Protein AF-X8AQM5-F1 (afdb_monomer)

Sequence (62 aa):
MVMFSADGGLDAALTLRAVFEHGGCTWLRAGAGIIGASDPDREFEETCEKLTTLAPYLVACR

pLDDT: mean 96.98, std 3.9, range [71.44, 98.69]

InterPro domains:
  IPR005801 ADC synthase [G3DSA:3.60.120.10] (1-62)
  IPR005801 ADC synthase [SSF56322] (3-58)
  IPR015890 Chorismate-utilising enzyme, C-terminal [PF00425] (2-50)

Foldseek 3Di:
DWDADPVGDIDDDDDALDWDDDPRDIDHDDFADDDPPDDPVVRVVVRVVSNVVPPVPDDDDD

Solvent-accessible surface area (backbone atoms only — not comparable to full-atom values): 4214 Å² total; per-residue (Å²): 84,76,48,78,44,97,89,71,49,76,50,74,51,83,86,64,85,53,78,50,75,58,96,92,46,75,52,74,66,68,73,59,88,84,54,99,83,63,48,72,69,60,42,49,48,48,21,53,62,54,43,56,78,48,67,87,72,70,76,83,85,132

Organism: NCBI:txid1299334

Nearest PDB structures (foldseek):
  1v1i-assembly1_A  TM=2.282E-01  e=5.668E+00  Human mastadenovirus C
  1v1i-assembly1_B  TM=2.328E-01  e=6.487E+00  Human mastadenovirus C

Secondary structure (DSSP, 8-state):
-EEE-TTS-EEE----S-EEEETTEEEE-------TT--HHHHHHHHHHHHTTTGGG-----

Mean predicted aligned error: 2.97 Å

Structure (mmCIF, N/CA/C/O backbone):
data_AF-X8AQM5-F1
#
_entry.id   AF-X8AQM5-F1
#
loop_
_atom_site.group_PDB
_atom_site.id
_atom_site.type_symbol
_atom_site.label_atom_id
_atom_site.label_alt_id
_atom_site.label_comp_id
_atom_site.label_asym_id
_atom_site.label_entity_id
_atom_site.label_seq_id
_atom_site.pdbx_PDB_ins_code
_atom_site.Cartn_x
_atom_site.Cartn_y
_atom_site.Cartn_z
_atom_site.occupancy
_atom_site.B_iso_or_equiv
_atom_site.auth_seq_id
_atom_site.auth_comp_id
_atom_site.auth_asym_id
_atom_site.auth_atom_id
_atom_site.pdbx_PDB_model_num
ATOM 1 N N . MET A 1 1 ? -5.534 1.766 -11.829 1.00 88.56 1 MET A N 1
ATOM 2 C CA . MET A 1 1 ? -6.681 2.346 -12.572 1.00 88.56 1 MET A CA 1
ATOM 3 C C . MET A 1 1 ? -6.237 2.558 -14.011 1.00 88.56 1 MET A C 1
ATOM 5 O O . MET A 1 1 ? -5.068 2.864 -14.200 1.00 88.56 1 MET A O 1
ATOM 9 N N . VAL A 1 2 ? -7.110 2.365 -14.998 1.00 95.81 2 VAL A N 1
ATOM 10 C CA . VAL A 1 2 ? -6.772 2.551 -16.417 1.00 95.81 2 VAL A CA 1
ATOM 11 C C . VAL A 1 2 ? -7.827 3.405 -17.115 1.00 95.81 2 VAL A C 1
ATOM 13 O O . VAL A 1 2 ? -9.009 3.301 -16.789 1.00 95.81 2 VAL A O 1
ATOM 16 N N . MET A 1 3 ? -7.391 4.228 -18.062 1.00 98.06 3 MET A N 1
ATOM 17 C CA . MET A 1 3 ? -8.214 5.041 -18.954 1.00 98.06 3 MET A CA 1
ATOM 18 C C . MET A 1 3 ? -7.797 4.748 -20.394 1.00 98.06 3 MET A C 1
ATOM 20 O O . MET A 1 3 ? -6.612 4.807 -20.713 1.00 98.06 3 MET A O 1
ATOM 24 N N . PHE A 1 4 ? -8.765 4.435 -21.253 1.00 98.06 4 PHE A N 1
ATOM 25 C CA . PHE A 1 4 ? -8.551 4.204 -22.682 1.00 98.06 4 PHE A CA 1
ATOM 26 C C . PHE A 1 4 ? -9.331 5.237 -23.494 1.00 98.06 4 PHE A C 1
ATOM 28 O O . PHE A 1 4 ? -10.458 5.581 -23.134 1.00 98.06 4 PHE A O 1
ATOM 35 N N . SER A 1 5 ? -8.760 5.670 -24.614 1.00 98.00 5 SER A N 1
ATOM 36 C CA . SER A 1 5 ? -9.381 6.605 -25.552 1.00 98.00 5 SER A CA 1
ATOM 37 C C . SER A 1 5 ? -9.617 5.940 -26.910 1.00 98.00 5 SER A C 1
ATOM 39 O O . SER A 1 5 ? -8.867 5.062 -27.334 1.00 98.00 5 SER A O 1
ATOM 41 N N . ALA A 1 6 ? -10.674 6.359 -27.612 1.00 97.44 6 ALA A N 1
ATOM 42 C CA . ALA A 1 6 ? -11.058 5.791 -28.909 1.00 97.44 6 ALA A CA 1
ATOM 43 C C . ALA A 1 6 ? -10.023 6.033 -30.028 1.00 97.44 6 ALA A C 1
ATOM 45 O O . ALA A 1 6 ? -10.026 5.322 -31.028 1.00 97.44 6 ALA A O 1
ATOM 46 N N . ASP A 1 7 ? -9.131 7.007 -29.850 1.00 97.50 7 ASP A N 1
ATOM 47 C CA . ASP A 1 7 ? -7.986 7.285 -30.725 1.00 97.50 7 ASP A CA 1
ATOM 48 C C . ASP A 1 7 ? -6.778 6.362 -30.465 1.00 97.50 7 ASP A C 1
ATOM 50 O O . ASP A 1 7 ? -5.743 6.498 -31.115 1.00 97.50 7 ASP A O 1
ATOM 54 N N . GLY A 1 8 ? -6.907 5.410 -29.535 1.00 97.88 8 GLY A N 1
ATOM 55 C CA . GLY A 1 8 ? -5.858 4.464 -29.163 1.00 97.88 8 GLY A CA 1
ATOM 56 C C . GLY A 1 8 ? -5.011 4.896 -27.964 1.00 97.88 8 GLY A C 1
ATOM 57 O O . GLY A 1 8 ? -4.067 4.187 -27.617 1.00 97.88 8 GLY A O 1
ATOM 58 N N . GLY A 1 9 ? -5.327 6.021 -27.314 1.00 98.31 9 GLY A N 1
ATOM 59 C CA . GLY A 1 9 ? -4.645 6.451 -26.092 1.00 98.31 9 GLY A CA 1
ATOM 60 C C . GLY A 1 9 ? -4.879 5.517 -24.895 1.00 98.31 9 GLY A C 1
ATOM 61 O O . GLY A 1 9 ? -5.964 4.956 -24.731 1.00 98.31 9 GLY A O 1
ATOM 62 N N . LEU A 1 10 ? -3.865 5.390 -24.031 1.00 98.19 10 LEU A N 1
ATOM 63 C CA . LEU A 1 10 ? -3.917 4.663 -22.758 1.00 98.19 10 LEU A CA 1
ATOM 64 C C . LEU A 1 10 ? -3.178 5.444 -21.665 1.00 98.19 10 LEU A C 1
ATOM 66 O O . LEU A 1 10 ? -2.008 5.784 -21.831 1.00 98.19 10 LEU A O 1
ATOM 70 N N . ASP A 1 11 ? -3.841 5.631 -20.527 1.00 98.25 11 ASP A N 1
ATOM 71 C CA . ASP A 1 11 ? -3.243 6.054 -19.259 1.00 98.25 11 ASP A CA 1
ATOM 72 C C . ASP A 1 11 ? -3.477 4.970 -18.195 1.00 98.25 11 ASP A C 1
ATOM 74 O O . ASP A 1 11 ? -4.594 4.472 -18.027 1.00 98.25 11 ASP A O 1
ATOM 78 N N . ALA A 1 12 ? -2.419 4.574 -17.488 1.00 98.00 12 ALA A N 1
ATOM 79 C CA . ALA A 1 12 ? -2.478 3.558 -16.448 1.00 98.00 12 ALA A CA 1
ATOM 80 C C . ALA A 1 12 ? -1.787 4.041 -15.168 1.00 98.00 12 ALA A C 1
ATOM 82 O O . ALA A 1 12 ? -0.560 4.073 -15.069 1.00 98.00 12 ALA A O 1
ATOM 83 N N . ALA A 1 13 ? -2.587 4.327 -14.143 1.00 97.88 13 ALA A N 1
ATOM 84 C CA . ALA A 1 13 ? -2.100 4.664 -12.815 1.00 97.88 13 ALA A CA 1
ATOM 85 C C . ALA A 1 13 ? -1.922 3.402 -11.961 1.00 97.88 13 ALA A C 1
ATOM 87 O O . ALA A 1 13 ? -2.876 2.638 -11.736 1.00 97.88 13 ALA A O 1
ATOM 88 N N . LEU A 1 14 ? -0.716 3.215 -11.421 1.00 97.38 14 LEU A N 1
ATOM 89 C CA . LEU A 1 14 ? -0.448 2.194 -10.415 1.00 97.38 14 LEU A CA 1
ATOM 90 C C . LEU A 1 14 ? -1.225 2.524 -9.134 1.00 97.38 14 LEU A C 1
ATOM 92 O O . LEU A 1 14 ? -1.005 3.554 -8.500 1.00 97.38 14 LEU A O 1
ATOM 96 N N . THR A 1 15 ? -2.140 1.640 -8.743 1.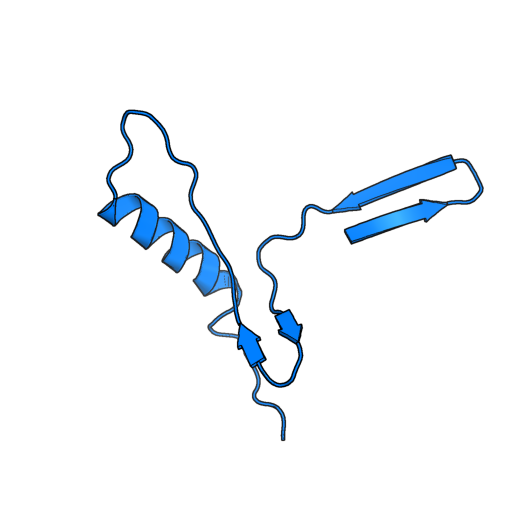00 97.38 15 THR A N 1
ATOM 97 C CA . THR A 1 15 ? -2.979 1.854 -7.561 1.00 97.38 15 THR A CA 1
ATOM 98 C C . THR A 1 15 ? -2.210 1.490 -6.291 1.00 97.38 15 THR A C 1
ATOM 100 O 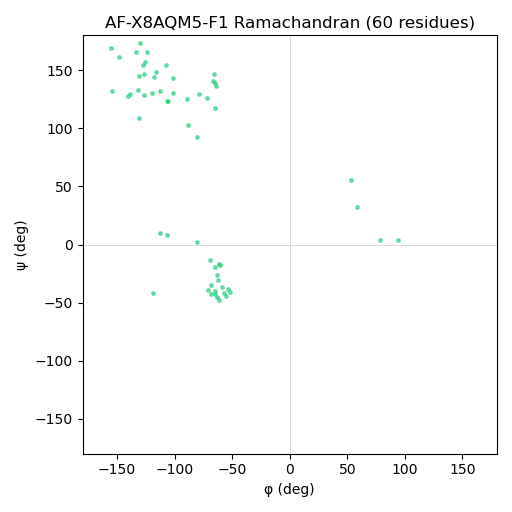O . THR A 1 15 ? -2.206 0.344 -5.850 1.00 97.38 15 THR A O 1
ATOM 103 N N . LEU A 1 16 ? -1.566 2.493 -5.702 1.00 97.62 16 LEU A N 1
ATOM 104 C CA . LEU A 1 16 ? -0.981 2.474 -4.362 1.00 97.62 16 LEU A CA 1
ATOM 105 C C . LEU A 1 16 ? -1.566 3.629 -3.552 1.00 97.62 16 LEU A C 1
ATOM 107 O O . LEU A 1 16 ? -2.146 4.547 -4.126 1.00 97.62 16 LEU A O 1
ATOM 111 N N . ARG A 1 17 ? -1.381 3.597 -2.226 1.00 97.06 17 ARG A N 1
ATOM 112 C CA . ARG A 1 17 ? -1.889 4.640 -1.316 1.00 97.06 17 ARG A CA 1
ATOM 113 C C . ARG A 1 17 ? -3.393 4.870 -1.529 1.00 97.06 17 ARG A C 1
ATOM 115 O O . ARG A 1 17 ? -3.834 5.981 -1.802 1.00 97.06 17 ARG A O 1
ATOM 122 N N . ALA A 1 18 ? -4.162 3.787 -1.422 1.00 97.31 18 ALA A N 1
ATOM 123 C CA . ALA A 1 1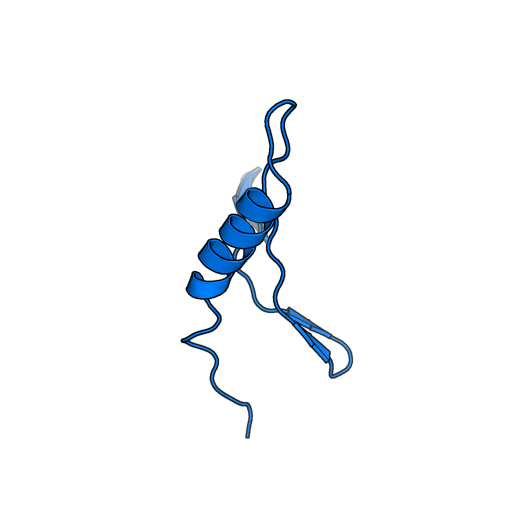8 ? -5.606 3.769 -1.631 1.00 97.31 18 ALA A CA 1
ATOM 124 C C . ALA A 1 18 ? -6.343 3.134 -0.438 1.00 97.31 18 ALA A C 1
ATOM 126 O O . ALA A 1 18 ? -5.775 2.309 0.285 1.00 97.31 18 ALA A O 1
ATOM 127 N N . VAL A 1 19 ? -7.611 3.516 -0.269 1.00 97.12 19 VAL A N 1
ATOM 128 C CA . VAL A 1 19 ? -8.589 2.881 0.629 1.00 97.12 19 VAL A CA 1
ATOM 129 C C . VAL A 1 19 ? -9.498 1.992 -0.213 1.00 97.12 19 VAL A C 1
ATOM 131 O O . VAL A 1 19 ? -9.858 2.368 -1.330 1.00 97.12 19 VAL A O 1
ATOM 134 N N . PHE A 1 20 ? -9.894 0.843 0.325 1.00 96.75 20 PHE A N 1
ATOM 135 C CA . PHE A 1 20 ? -10.842 -0.060 -0.320 1.00 96.75 20 PHE A CA 1
ATOM 136 C C . PHE A 1 20 ? -11.994 -0.382 0.625 1.00 96.75 20 PHE A C 1
ATOM 138 O O . PHE A 1 20 ? -11.788 -0.501 1.832 1.00 96.75 20 PHE A O 1
ATOM 145 N N . GLU A 1 21 ? -13.183 -0.571 0.060 1.00 97.38 21 GLU A N 1
ATOM 146 C CA . GLU A 1 21 ? -14.335 -1.133 0.753 1.00 97.38 21 GLU A CA 1
ATOM 147 C C . GLU A 1 21 ? -14.963 -2.225 -0.114 1.00 97.38 21 GLU A C 1
ATOM 149 O O . GLU A 1 21 ? -15.168 -2.044 -1.316 1.00 97.38 21 GLU A O 1
ATOM 154 N N . HIS A 1 22 ? -15.254 -3.375 0.486 1.00 97.56 22 HIS A N 1
ATOM 155 C CA . HIS A 1 22 ? -15.960 -4.463 -0.178 1.00 97.56 22 HIS A CA 1
ATOM 156 C C . HIS A 1 22 ? -16.691 -5.322 0.848 1.00 97.56 22 HIS A C 1
ATOM 158 O O . HIS A 1 22 ? -16.104 -5.723 1.851 1.00 97.56 22 HIS A O 1
ATOM 164 N N . GLY A 1 23 ? -17.968 -5.621 0.595 1.00 96.12 23 GLY A N 1
ATOM 165 C CA . GLY A 1 23 ? -18.757 -6.497 1.466 1.00 96.12 23 GLY A CA 1
ATOM 166 C C . GLY A 1 23 ? -18.866 -6.003 2.914 1.00 96.12 23 GLY A C 1
ATOM 167 O O . GLY A 1 23 ? -18.901 -6.821 3.826 1.00 96.12 23 GLY A O 1
ATOM 168 N N . GLY A 1 24 ? -18.872 -4.684 3.135 1.00 95.38 24 GLY A N 1
ATOM 169 C CA . GLY A 1 24 ? -18.915 -4.081 4.472 1.00 95.38 24 GLY A CA 1
ATOM 170 C C . GLY A 1 24 ? -17.577 -4.071 5.222 1.00 95.38 24 GLY A C 1
ATOM 171 O O . GLY A 1 24 ? -17.530 -3.645 6.372 1.00 95.38 24 GLY A O 1
ATOM 172 N N . CYS A 1 25 ? -16.484 -4.519 4.601 1.00 96.94 25 CYS A N 1
ATOM 173 C CA . CYS A 1 25 ? -15.139 -4.394 5.155 1.00 96.94 25 CYS A CA 1
ATOM 174 C C . CYS A 1 25 ? -14.400 -3.231 4.492 1.00 96.94 25 CYS A C 1
ATOM 176 O O . CYS A 1 25 ? -14.312 -3.193 3.267 1.00 96.94 25 CYS A O 1
ATOM 178 N N . THR A 1 26 ? -13.806 -2.342 5.292 1.00 97.94 26 THR A N 1
ATOM 179 C CA . THR A 1 26 ? -12.954 -1.233 4.827 1.00 97.94 26 THR A CA 1
ATOM 180 C C . THR A 1 26 ? -11.513 -1.466 5.277 1.00 97.94 26 THR A C 1
ATOM 182 O O . THR A 1 26 ? -11.280 -1.780 6.444 1.00 97.94 26 THR A O 1
ATOM 185 N N . TRP A 1 27 ? -10.531 -1.320 4.382 1.00 98.00 27 TRP A N 1
ATOM 186 C CA . TRP A 1 27 ? -9.117 -1.529 4.721 1.00 98.00 27 TRP A CA 1
ATOM 187 C C . TRP A 1 27 ? -8.154 -0.639 3.927 1.00 98.00 27 TRP A C 1
ATOM 189 O O . TRP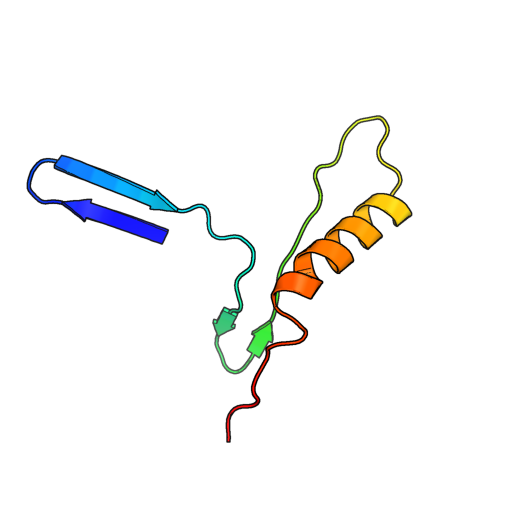 A 1 27 ? -8.468 -0.110 2.857 1.00 98.00 27 TRP A O 1
ATOM 199 N N . LEU A 1 28 ? -6.938 -0.521 4.463 1.00 98.25 28 LEU A N 1
ATOM 200 C CA . LEU A 1 28 ? -5.770 0.047 3.797 1.00 98.25 28 LEU A CA 1
ATOM 201 C C . LEU A 1 28 ? -4.791 -1.068 3.430 1.00 98.25 28 LEU A C 1
ATOM 203 O O . LEU A 1 28 ? -4.746 -2.112 4.082 1.00 98.25 28 LEU A O 1
ATOM 207 N N . ARG A 1 29 ? -3.964 -0.836 2.409 1.00 98.44 29 ARG A N 1
ATOM 208 C CA . AR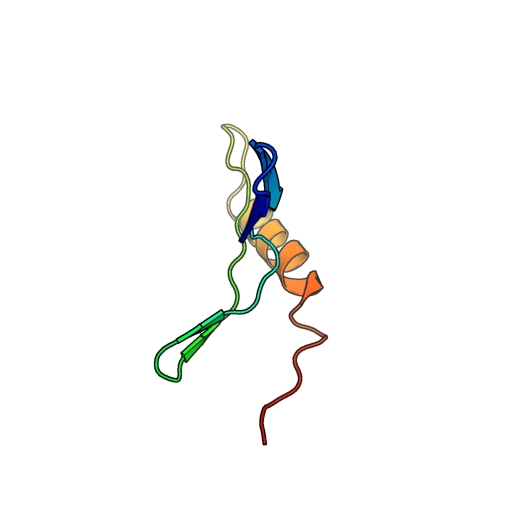G A 1 29 ? -2.861 -1.739 2.070 1.00 98.44 29 ARG A CA 1
ATOM 209 C C . ARG A 1 29 ? -1.624 -0.953 1.661 1.00 98.44 29 ARG A C 1
ATOM 211 O O . ARG A 1 29 ? -1.681 -0.115 0.763 1.00 98.44 29 ARG A O 1
ATOM 218 N N . ALA A 1 30 ? -0.505 -1.273 2.296 1.00 98.38 30 ALA A N 1
ATOM 219 C CA . ALA A 1 30 ? 0.826 -0.808 1.935 1.00 98.38 30 ALA A CA 1
ATOM 220 C C . ALA A 1 30 ? 1.795 -1.995 1.940 1.00 98.38 30 ALA A C 1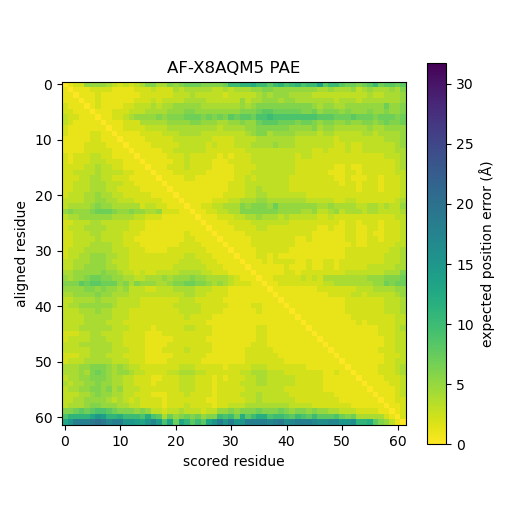
ATOM 222 O O . ALA A 1 30 ? 1.474 -3.074 2.437 1.00 98.38 30 ALA A O 1
ATOM 223 N N . GLY A 1 31 ? 2.965 -1.798 1.350 1.00 98.06 31 GLY A N 1
ATOM 224 C CA . GLY A 1 31 ? 4.040 -2.780 1.324 1.00 98.06 31 GLY A CA 1
ATOM 225 C C . GLY A 1 31 ? 5.378 -2.080 1.149 1.00 98.06 31 GLY A C 1
ATOM 226 O O . GLY A 1 31 ? 5.414 -0.883 0.839 1.00 98.06 31 GLY A O 1
ATOM 227 N N . ALA A 1 32 ? 6.453 -2.833 1.327 1.00 98.25 32 ALA A N 1
ATOM 228 C CA . ALA A 1 32 ? 7.825 -2.365 1.209 1.00 98.25 32 ALA A CA 1
ATOM 229 C C . ALA A 1 32 ? 8.607 -3.232 0.209 1.00 98.25 32 ALA A C 1
ATOM 231 O O . ALA A 1 32 ? 8.184 -4.343 -0.133 1.00 98.25 32 ALA A O 1
ATOM 232 N N . GLY A 1 33 ? 9.675 -2.671 -0.352 1.00 97.94 33 GLY A N 1
ATOM 233 C CA . GLY A 1 33 ? 10.473 -3.331 -1.381 1.00 97.94 33 GLY A CA 1
ATOM 234 C C . GLY A 1 33 ? 11.572 -4.180 -0.757 1.00 97.94 33 GLY A C 1
ATOM 235 O O . GLY A 1 33 ? 12.597 -3.644 -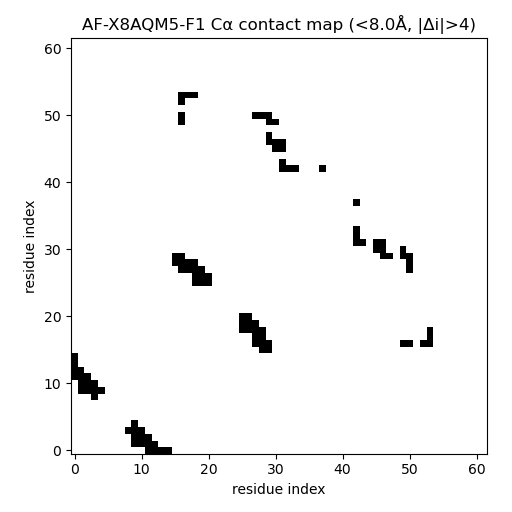0.366 1.00 97.94 33 GLY A O 1
ATOM 236 N N . ILE A 1 34 ? 11.391 -5.500 -0.719 1.00 98.31 34 ILE A N 1
ATOM 237 C CA . ILE A 1 34 ? 12.351 -6.404 -0.072 1.00 98.31 34 ILE A CA 1
ATOM 238 C C . ILE A 1 34 ? 13.566 -6.674 -0.967 1.00 98.31 34 ILE A C 1
ATOM 240 O O . ILE A 1 34 ? 13.424 -7.098 -2.117 1.00 98.31 34 ILE A O 1
ATOM 244 N N . ILE A 1 35 ? 14.762 -6.497 -0.407 1.00 98.06 35 ILE A N 1
ATOM 245 C CA . ILE A 1 35 ? 16.056 -6.821 -1.020 1.00 98.06 35 ILE A CA 1
ATOM 246 C C . ILE A 1 35 ? 16.920 -7.658 -0.065 1.00 98.06 35 ILE A C 1
ATOM 248 O O . ILE A 1 35 ? 16.577 -7.862 1.095 1.00 98.06 35 ILE A O 1
ATOM 252 N N . GLY A 1 36 ? 18.074 -8.147 -0.532 1.00 98.06 36 GLY A N 1
ATOM 253 C CA . GLY A 1 36 ? 18.931 -9.051 0.255 1.00 98.06 36 GLY A CA 1
ATOM 254 C C . GLY A 1 36 ? 19.480 -8.471 1.567 1.00 98.06 36 GLY A C 1
ATOM 255 O O . GLY A 1 36 ? 19.920 -9.233 2.420 1.00 98.06 36 GLY A O 1
ATOM 256 N N . ALA A 1 37 ? 19.451 -7.148 1.729 1.00 97.75 37 ALA A N 1
ATOM 257 C CA . ALA A 1 37 ? 19.879 -6.443 2.938 1.00 97.75 37 ALA A CA 1
ATOM 258 C C . ALA A 1 37 ? 18.703 -5.894 3.768 1.00 97.75 37 ALA A C 1
ATOM 260 O O . ALA A 1 37 ? 18.932 -5.109 4.685 1.00 97.75 37 ALA A O 1
ATOM 261 N N . SER A 1 38 ? 17.460 -6.248 3.426 1.00 98.25 38 SER A N 1
ATOM 262 C CA . SER A 1 38 ? 16.281 -5.766 4.141 1.00 98.25 38 SER A CA 1
ATOM 263 C C . SER A 1 38 ? 16.250 -6.282 5.575 1.00 98.25 38 SER A C 1
ATOM 265 O O . SER A 1 38 ? 16.520 -7.454 5.843 1.00 98.25 38 SER A O 1
ATOM 267 N N . ASP A 1 39 ? 15.857 -5.393 6.477 1.00 98.56 39 ASP A N 1
ATOM 268 C CA . ASP A 1 39 ? 15.596 -5.694 7.876 1.00 98.56 39 ASP A CA 1
ATOM 269 C C . ASP A 1 39 ? 14.074 -5.698 8.107 1.00 98.56 39 ASP A C 1
ATOM 271 O O . ASP A 1 39 ? 13.426 -4.697 7.796 1.00 98.56 39 ASP A O 1
ATOM 275 N N . PRO A 1 40 ? 13.470 -6.790 8.614 1.00 98.44 40 PRO A N 1
ATOM 276 C CA . PRO A 1 40 ? 12.018 -6.888 8.756 1.00 98.44 40 PRO A CA 1
ATOM 277 C C . PRO A 1 40 ? 11.372 -5.738 9.538 1.00 98.44 40 PRO A C 1
ATOM 279 O O . PRO A 1 40 ? 10.295 -5.284 9.147 1.00 98.44 40 PRO A O 1
ATOM 282 N N . ASP A 1 41 ? 12.023 -5.247 10.595 1.00 98.69 41 ASP A N 1
ATOM 283 C CA . ASP A 1 41 ? 11.490 -4.155 11.411 1.00 98.69 41 ASP A CA 1
ATOM 284 C C . ASP A 1 41 ? 11.537 -2.835 10.634 1.00 98.69 41 ASP A C 1
ATOM 286 O O . ASP A 1 41 ? 10.574 -2.062 10.649 1.00 98.69 41 ASP A O 1
ATOM 290 N N . ARG A 1 42 ? 12.613 -2.594 9.870 1.00 98.56 42 ARG A N 1
ATOM 291 C CA . ARG A 1 42 ? 12.701 -1.414 9.001 1.00 98.56 42 ARG A CA 1
ATOM 292 C C . ARG A 1 42 ? 11.662 -1.429 7.881 1.00 98.56 42 ARG A C 1
ATOM 294 O O . ARG A 1 42 ? 11.062 -0.394 7.598 1.00 98.56 42 ARG A O 1
ATOM 301 N N . GLU A 1 43 ? 11.447 -2.575 7.245 1.00 98.62 43 GLU A N 1
ATOM 302 C CA . GLU A 1 43 ? 10.466 -2.706 6.161 1.00 98.62 43 GLU A CA 1
ATOM 303 C C . GLU A 1 43 ? 9.033 -2.558 6.688 1.00 98.62 43 GLU A C 1
ATOM 305 O O . GLU A 1 43 ? 8.177 -1.968 6.025 1.00 98.62 43 GLU A O 1
ATOM 310 N N . PHE A 1 44 ? 8.767 -3.040 7.907 1.00 98.69 44 PHE A N 1
ATOM 311 C CA . PHE A 1 44 ? 7.501 -2.791 8.588 1.00 98.69 44 PHE A CA 1
ATOM 312 C C . PHE A 1 44 ? 7.286 -1.293 8.835 1.00 98.69 44 PHE A C 1
ATOM 314 O O . PHE A 1 44 ? 6.228 -0.770 8.473 1.00 98.69 44 PHE A O 1
ATOM 321 N N . GLU A 1 45 ? 8.294 -0.587 9.354 1.00 98.62 45 GLU A N 1
ATOM 322 C CA . GLU A 1 45 ? 8.230 0.865 9.550 1.00 98.62 45 GLU A CA 1
ATOM 323 C C . GLU A 1 45 ? 7.944 1.603 8.233 1.00 98.62 45 GLU A C 1
ATOM 325 O O . GLU A 1 45 ? 7.070 2.467 8.182 1.00 98.62 45 GLU A O 1
ATOM 330 N N . GLU A 1 46 ? 8.568 1.199 7.122 1.00 98.56 46 GLU A N 1
ATOM 331 C CA . GLU A 1 46 ? 8.278 1.769 5.800 1.00 98.56 46 GLU A CA 1
ATOM 332 C C . GLU A 1 46 ? 6.799 1.591 5.396 1.00 98.56 46 GLU A C 1
ATOM 334 O O . GLU A 1 46 ? 6.195 2.478 4.775 1.00 98.56 46 GLU A O 1
ATOM 339 N N . THR A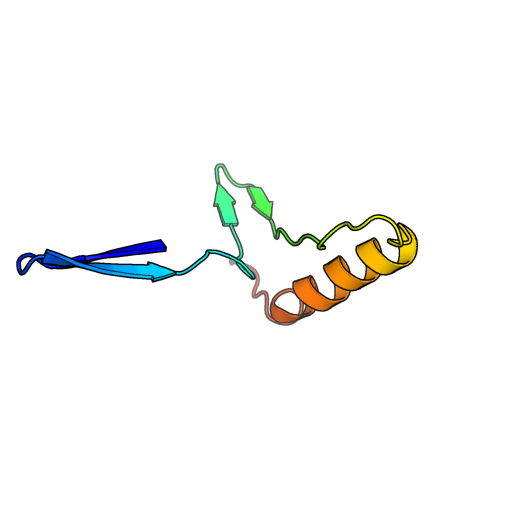 1 47 ? 6.165 0.465 5.751 1.00 98.56 47 THR A N 1
ATOM 340 C CA . THR A 1 47 ? 4.721 0.305 5.513 1.00 98.56 47 THR A CA 1
ATOM 341 C C . THR A 1 47 ? 3.889 1.286 6.339 1.00 98.56 47 THR A C 1
ATOM 343 O O . THR A 1 47 ? 2.950 1.874 5.793 1.00 98.56 47 THR A O 1
ATOM 346 N N . CYS A 1 48 ? 4.253 1.529 7.602 1.00 98.50 48 CYS A N 1
ATOM 347 C CA . CYS A 1 48 ? 3.613 2.518 8.475 1.00 98.50 48 CYS A CA 1
ATOM 348 C C . CYS A 1 48 ? 3.785 3.949 7.935 1.00 98.50 48 CYS A C 1
ATOM 350 O O . CYS A 1 48 ? 2.805 4.696 7.820 1.00 98.50 48 CYS A O 1
ATOM 352 N N . GLU A 1 49 ? 4.999 4.309 7.506 1.00 98.44 49 GLU A N 1
ATOM 353 C CA . GLU A 1 49 ? 5.314 5.589 6.856 1.00 98.44 49 GLU A CA 1
ATOM 354 C C . GLU A 1 49 ? 4.413 5.810 5.618 1.00 98.44 49 GLU A C 1
ATOM 356 O O . GLU A 1 49 ? 3.810 6.873 5.442 1.00 98.44 49 GLU A O 1
ATOM 361 N N . LYS A 1 50 ? 4.221 4.780 4.781 1.00 98.38 50 LYS A N 1
ATOM 362 C CA . LYS A 1 50 ? 3.332 4.843 3.603 1.00 98.38 50 LYS A CA 1
ATOM 363 C C . LYS A 1 50 ? 1.852 4.960 3.975 1.00 98.38 50 LYS A C 1
ATOM 365 O O . LYS A 1 50 ? 1.133 5.746 3.351 1.00 98.38 50 LYS A O 1
ATOM 370 N N . LEU A 1 51 ? 1.388 4.203 4.972 1.00 98.50 51 LEU A N 1
ATOM 371 C CA . LEU A 1 51 ? -0.001 4.250 5.452 1.00 98.50 51 LEU A CA 1
ATOM 372 C C . LEU A 1 51 ? -0.371 5.625 6.018 1.00 98.50 51 LEU A C 1
ATOM 374 O O . LEU A 1 51 ? -1.513 6.065 5.858 1.00 98.50 51 LEU A O 1
ATOM 378 N N . THR A 1 52 ? 0.599 6.338 6.591 1.00 97.44 52 THR A N 1
ATOM 379 C CA . THR A 1 52 ? 0.422 7.696 7.129 1.00 97.44 52 THR A CA 1
ATOM 380 C C . THR A 1 52 ? -0.019 8.710 6.065 1.00 97.44 52 THR A C 1
ATOM 382 O O . THR A 1 52 ? -0.606 9.732 6.400 1.00 97.44 52 THR A O 1
ATOM 385 N N . THR A 1 53 ? 0.143 8.417 4.767 1.00 97.00 53 THR A N 1
ATOM 386 C CA . THR A 1 53 ? -0.421 9.272 3.701 1.00 97.00 53 THR A CA 1
ATOM 387 C C . THR A 1 53 ? -1.957 9.323 3.731 1.00 97.00 53 THR A C 1
ATOM 389 O O . THR A 1 53 ? -2.541 10.294 3.262 1.00 97.00 53 THR A O 1
ATOM 392 N N . LEU A 1 54 ? -2.622 8.291 4.262 1.00 97.31 54 LEU A N 1
ATOM 393 C CA . LEU A 1 54 ? -4.085 8.185 4.271 1.00 97.31 54 LEU A CA 1
ATOM 394 C C . LEU A 1 54 ? -4.684 8.125 5.672 1.00 97.31 54 LEU A C 1
ATOM 396 O O . LEU A 1 54 ? -5.713 8.750 5.911 1.00 97.31 54 LEU A O 1
ATOM 400 N N . ALA A 1 55 ? -4.065 7.371 6.584 1.00 96.75 55 ALA A N 1
ATOM 401 C CA . ALA A 1 55 ? -4.640 7.069 7.894 1.00 96.75 55 ALA A CA 1
ATOM 402 C C . ALA A 1 55 ? -5.107 8.311 8.691 1.00 96.75 55 ALA A C 1
ATOM 404 O O . ALA A 1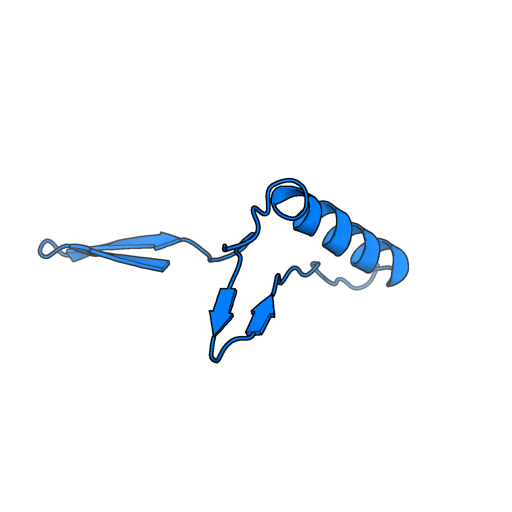 55 ? -6.204 8.255 9.247 1.00 96.75 55 ALA A O 1
ATOM 405 N N . PRO A 1 56 ? -4.379 9.449 8.704 1.00 98.00 56 PRO A N 1
ATOM 406 C CA . PRO A 1 56 ? -4.807 10.653 9.424 1.00 98.00 56 PRO A CA 1
ATOM 407 C C . PRO A 1 56 ? -6.025 11.370 8.820 1.00 98.00 56 PRO A C 1
ATOM 409 O O . PRO A 1 56 ? -6.582 12.256 9.462 1.00 98.00 56 PRO A O 1
ATOM 412 N N . TYR A 1 57 ? -6.420 11.031 7.590 1.00 97.88 57 TYR A N 1
ATOM 413 C CA . TYR A 1 57 ? -7.426 11.763 6.810 1.00 97.88 57 TYR A CA 1
ATOM 414 C C . TYR A 1 57 ? -8.719 10.967 6.582 1.00 97.88 57 TYR A C 1
ATOM 416 O O . TYR A 1 57 ? -9.568 11.382 5.792 1.00 97.88 57 TYR A O 1
ATOM 424 N N . LEU A 1 58 ? -8.887 9.821 7.249 1.00 97.06 58 LEU A N 1
ATOM 425 C CA . LEU A 1 58 ? -10.105 9.020 7.149 1.00 97.06 58 LEU A CA 1
ATOM 426 C C . LEU A 1 58 ? -11.266 9.710 7.878 1.00 97.06 58 LEU A C 1
ATOM 428 O O . LEU A 1 58 ? -11.177 10.022 9.065 1.00 97.06 58 LEU A O 1
ATOM 432 N N . VAL A 1 59 ? -12.379 9.904 7.172 1.00 97.50 59 VAL A N 1
ATOM 433 C CA . VAL A 1 59 ? -13.628 10.435 7.730 1.00 97.50 59 VAL A CA 1
ATOM 434 C C . VAL A 1 59 ? -14.630 9.292 7.834 1.00 97.50 59 VAL A C 1
ATOM 436 O O . VAL A 1 59 ? -14.913 8.625 6.841 1.00 97.50 59 VAL A O 1
ATOM 439 N N . ALA A 1 60 ? -15.153 9.050 9.037 1.00 94.50 60 ALA A N 1
ATOM 440 C CA . ALA A 1 60 ? -16.118 7.982 9.268 1.00 94.50 60 ALA A CA 1
ATOM 441 C C . ALA A 1 60 ? -17.424 8.234 8.498 1.00 94.50 60 ALA A C 1
ATOM 443 O O . ALA A 1 60 ? -17.952 9.350 8.501 1.00 94.50 60 ALA A O 1
ATOM 444 N N . CYS A 1 61 ? -17.952 7.181 7.871 1.00 85.00 61 CYS A N 1
ATOM 445 C CA . CYS A 1 61 ? -19.288 7.214 7.285 1.00 85.00 61 CYS A CA 1
ATOM 446 C C . CYS A 1 61 ? -20.335 7.337 8.407 1.00 85.00 61 CYS A C 1
ATOM 448 O O . CYS A 1 61 ? -20.163 6.751 9.478 1.00 85.00 61 CYS A O 1
ATOM 450 N N . ARG A 1 62 ? -21.383 8.132 8.172 1.00 71.44 62 ARG A N 1
ATOM 451 C CA . ARG A 1 62 ? -22.507 8.332 9.100 1.00 71.44 62 ARG A CA 1
ATOM 452 C C . ARG A 1 62 ? -23.648 7.370 8.820 1.00 71.44 62 ARG A C 1
ATOM 454 O O . ARG A 1 62 ? -23.870 7.074 7.627 1.00 71.44 62 ARG A O 1
#

Radius of gyration: 16.25 Å; Cα contacts (8 Å, |Δi|>4): 53; chains: 1; bounding box: 42×21×42 Å